Protein AF-A0A2W0ACZ3-F1 (afdb_monomer_lite)

Foldseek 3Di:
DVCLVVLLVVLCVVLVVDPDDVSVVVSNVVSVVSLVVVLVVLVVCVVVVVDDPVRSVVVNVVSVVVVCVVVVDPPPPPPPDPDDD

Secondary structure (DSSP, 8-state):
-HHHHHHHHHHHHHHHHSSSHHHHHHHHHHHHHHHHHHHHHHHHHHHTTSS-HHHHHHHHHHHHHHHHHHHS-------------

Sequence (85 aa):
MRRSAISIGSNIADGRGRNGDPAFQRFIWIAMGLMAELEYQLLLSRDVEYLKPKNYEELLRSISEVGRMFAAPRLKVKAASVVTK

Radius of gyration: 16.72 Å; chains: 1; bounding box: 51×24×44 Å

Structure (mmCIF, N/CA/C/O backbone):
data_AF-A0A2W0ACZ3-F1
#
_entry.id   AF-A0A2W0ACZ3-F1
#
loop_
_atom_site.group_PDB
_atom_site.id
_atom_site.type_symbol
_atom_site.label_atom_id
_atom_site.label_alt_id
_atom_site.label_comp_id
_atom_site.label_asym_id
_atom_site.label_entity_id
_atom_site.label_seq_id
_atom_site.pdbx_PDB_ins_code
_atom_site.Cartn_x
_atom_site.Cartn_y
_atom_site.Cartn_z
_atom_site.occupancy
_atom_site.B_iso_or_equiv
_atom_site.auth_seq_id
_atom_site.auth_comp_id
_atom_site.auth_asym_id
_atom_site.auth_atom_id
_atom_site.pdbx_PDB_model_num
ATOM 1 N N . MET 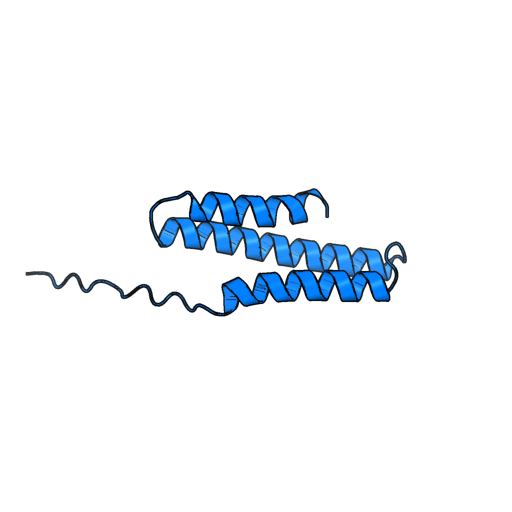A 1 1 ? -2.985 6.748 3.995 1.00 92.06 1 MET A N 1
ATOM 2 C CA . MET A 1 1 ? -3.830 5.710 3.366 1.00 92.06 1 MET A CA 1
ATOM 3 C C . MET A 1 1 ? -4.175 6.029 1.918 1.00 92.06 1 MET A C 1
ATOM 5 O O . MET A 1 1 ? -3.597 5.393 1.052 1.00 92.06 1 MET A O 1
ATOM 9 N N . ARG A 1 2 ? -5.019 7.037 1.615 1.00 95.62 2 ARG A N 1
ATOM 10 C CA . ARG A 1 2 ? -5.393 7.387 0.219 1.00 95.62 2 ARG A CA 1
ATOM 11 C C . ARG A 1 2 ? -4.188 7.595 -0.708 1.00 95.62 2 ARG A C 1
ATOM 13 O O . ARG A 1 2 ? -4.143 7.020 -1.787 1.00 95.62 2 ARG A O 1
ATOM 20 N N . ARG A 1 3 ? -3.181 8.350 -0.247 1.00 95.25 3 ARG A N 1
ATOM 21 C CA . ARG A 1 3 ? -1.928 8.561 -0.989 1.00 95.25 3 ARG A CA 1
ATOM 22 C C . ARG A 1 3 ? -1.201 7.247 -1.286 1.00 95.25 3 ARG A C 1
ATOM 24 O O . ARG A 1 3 ? -0.850 7.014 -2.432 1.00 95.25 3 ARG A O 1
ATOM 31 N N . SER A 1 4 ? -0.991 6.402 -0.274 1.00 92.88 4 SER A N 1
ATOM 32 C CA . SER A 1 4 ? -0.294 5.119 -0.431 1.00 92.88 4 SER A CA 1
ATOM 33 C C . SER A 1 4 ? -1.040 4.199 -1.403 1.00 92.88 4 SER A C 1
ATOM 35 O O . SER A 1 4 ? -0.427 3.701 -2.337 1.00 92.88 4 SER A O 1
ATOM 37 N N . ALA A 1 5 ? -2.367 4.075 -1.267 1.00 95.25 5 ALA A N 1
ATOM 38 C CA . ALA A 1 5 ? -3.208 3.272 -2.160 1.00 95.25 5 ALA A CA 1
ATOM 39 C C . ALA A 1 5 ? -3.114 3.713 -3.633 1.00 95.25 5 ALA A C 1
ATOM 41 O O . ALA A 1 5 ? -2.880 2.886 -4.509 1.00 95.25 5 ALA A O 1
ATOM 42 N N . ILE A 1 6 ? -3.234 5.017 -3.906 1.00 96.88 6 ILE A N 1
ATOM 43 C CA . ILE A 1 6 ? -3.101 5.562 -5.268 1.00 96.88 6 ILE A CA 1
ATOM 44 C C . ILE A 1 6 ? -1.671 5.358 -5.789 1.00 96.88 6 ILE A C 1
ATOM 46 O O . ILE A 1 6 ? -1.476 4.907 -6.915 1.00 96.88 6 ILE A O 1
ATOM 50 N N . SER A 1 7 ? -0.667 5.632 -4.952 1.00 96.75 7 SER A N 1
ATOM 51 C CA . SER A 1 7 ? 0.745 5.551 -5.328 1.00 96.75 7 SER A CA 1
ATOM 52 C C . SER A 1 7 ? 1.196 4.128 -5.665 1.00 96.75 7 SER A C 1
ATOM 54 O O . SER A 1 7 ? 2.072 3.974 -6.513 1.00 96.75 7 SER A O 1
ATOM 56 N N . ILE A 1 8 ? 0.611 3.092 -5.051 1.00 95.81 8 ILE A N 1
ATOM 57 C CA . ILE A 1 8 ? 0.859 1.690 -5.431 1.00 95.81 8 ILE A CA 1
ATOM 58 C C . ILE A 1 8 ? 0.500 1.487 -6.908 1.00 95.81 8 ILE A C 1
ATOM 60 O O . ILE A 1 8 ? 1.347 1.062 -7.693 1.00 95.81 8 ILE A O 1
ATOM 64 N N . GLY A 1 9 ? -0.720 1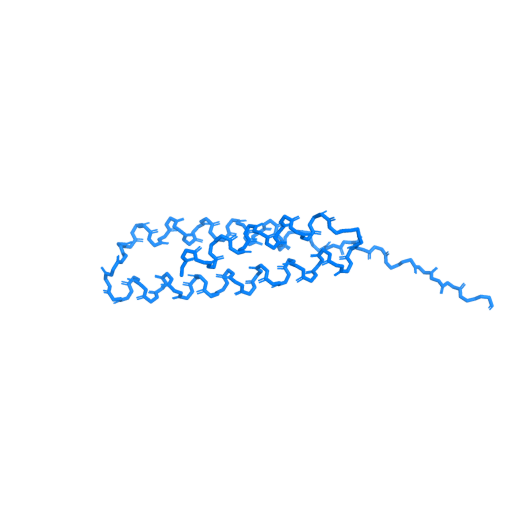.866 -7.304 1.00 94.25 9 GLY A N 1
ATOM 65 C CA . GLY A 1 9 ? -1.181 1.756 -8.690 1.00 94.25 9 GLY A CA 1
ATOM 66 C C . GLY A 1 9 ? -0.346 2.592 -9.661 1.00 94.25 9 GLY A C 1
ATOM 67 O O . GLY A 1 9 ? 0.065 2.088 -10.706 1.00 94.25 9 GLY A O 1
ATOM 68 N N . SER A 1 10 ? -0.025 3.837 -9.294 1.00 95.81 10 SER A N 1
ATOM 69 C CA . SER A 1 10 ? 0.812 4.717 -10.118 1.00 95.81 10 SER A CA 1
ATOM 70 C C . SER A 1 10 ? 2.211 4.146 -10.351 1.00 95.81 10 SER A C 1
ATOM 72 O O . SER A 1 10 ? 2.671 4.141 -11.486 1.00 95.81 10 SER A O 1
ATOM 74 N N . ASN A 1 11 ? 2.872 3.597 -9.324 1.00 94.50 11 ASN A N 1
ATOM 75 C CA . ASN A 1 11 ? 4.202 3.003 -9.495 1.00 94.50 11 ASN A CA 1
ATOM 76 C C . ASN A 1 11 ? 4.155 1.747 -10.377 1.00 94.50 11 ASN A C 1
ATOM 78 O O . ASN A 1 11 ? 5.028 1.568 -11.220 1.00 94.50 11 ASN A O 1
ATOM 82 N N . ILE A 1 12 ? 3.128 0.902 -10.245 1.00 92.19 12 ILE A N 1
ATOM 83 C CA . ILE A 1 12 ? 2.954 -0.266 -11.122 1.00 92.19 12 ILE A CA 1
ATOM 84 C C . ILE A 1 12 ? 2.789 0.177 -12.587 1.00 92.19 12 ILE A C 1
ATOM 86 O O . ILE A 1 12 ? 3.447 -0.373 -13.475 1.00 92.19 12 ILE A O 1
ATOM 90 N N . ALA A 1 13 ? 1.946 1.185 -12.841 1.00 92.38 13 ALA A N 1
ATOM 91 C CA . ALA A 1 13 ? 1.701 1.717 -14.181 1.00 92.38 13 ALA A CA 1
ATOM 92 C C . ALA A 1 13 ? 2.954 2.377 -14.785 1.00 92.38 13 ALA A C 1
ATOM 94 O O . ALA A 1 13 ? 3.335 2.055 -15.912 1.00 92.38 13 ALA A O 1
ATOM 95 N N . ASP A 1 14 ? 3.641 3.228 -14.019 1.00 89.62 14 ASP A N 1
ATOM 96 C CA . ASP A 1 14 ? 4.879 3.893 -14.439 1.00 89.62 14 ASP A CA 1
ATOM 97 C C . ASP A 1 14 ? 5.989 2.886 -14.726 1.00 89.62 14 ASP A C 1
ATOM 99 O O . ASP A 1 14 ? 6.691 2.995 -15.733 1.00 89.62 14 ASP A O 1
ATOM 103 N N . GLY A 1 15 ? 6.125 1.875 -13.865 1.00 89.44 15 GLY A N 1
ATOM 104 C CA . GLY A 1 15 ? 7.062 0.783 -14.066 1.00 89.44 15 GLY A CA 1
ATOM 105 C C . GLY A 1 15 ? 6.812 0.071 -15.390 1.00 89.44 15 GLY A C 1
ATOM 106 O O . GLY A 1 15 ? 7.764 -0.205 -16.117 1.00 89.44 15 GLY A O 1
ATOM 107 N N . ARG A 1 16 ? 5.547 -0.218 -15.718 1.00 86.06 16 ARG A N 1
ATOM 108 C CA . ARG A 1 16 ? 5.179 -0.872 -16.980 1.00 86.06 16 ARG A CA 1
ATOM 109 C C . ARG A 1 16 ? 5.432 0.017 -18.200 1.00 86.06 16 ARG A C 1
ATOM 111 O O . ARG A 1 16 ? 5.767 -0.508 -19.257 1.00 86.06 16 ARG A O 1
ATOM 118 N N . GLY A 1 17 ? 5.272 1.332 -18.059 1.00 82.12 17 GLY A N 1
ATOM 119 C CA . GLY A 1 17 ? 5.549 2.312 -19.113 1.00 82.12 17 GLY A CA 1
ATOM 120 C C . GLY A 1 17 ? 7.040 2.546 -19.381 1.00 82.12 17 GLY A C 1
ATOM 121 O O . GLY A 1 17 ? 7.393 3.169 -20.381 1.00 82.12 17 GLY A O 1
ATOM 122 N N . ARG A 1 18 ? 7.934 2.057 -18.511 1.00 80.06 18 ARG A N 1
ATOM 123 C CA . ARG A 1 18 ? 9.388 2.173 -18.679 1.00 80.06 18 ARG A CA 1
ATOM 124 C C . ARG A 1 18 ? 9.928 0.948 -19.420 1.00 80.06 18 ARG A C 1
ATOM 126 O O . ARG A 1 18 ? 9.684 -0.189 -19.031 1.00 80.06 18 ARG A O 1
ATOM 133 N N . ASN A 1 19 ? 10.717 1.182 -20.467 1.00 61.59 19 ASN A N 1
ATOM 134 C CA . ASN A 1 19 ? 11.399 0.111 -21.191 1.00 61.59 19 ASN A CA 1
ATOM 135 C C . ASN A 1 19 ? 12.554 -0.457 -20.346 1.00 61.59 19 ASN A C 1
ATOM 137 O O . ASN A 1 19 ? 13.482 0.271 -19.994 1.00 61.59 19 ASN A O 1
ATOM 141 N N . GLY A 1 20 ? 12.506 -1.760 -20.057 1.00 69.94 20 GLY A N 1
ATOM 142 C CA . GLY A 1 20 ? 13.600 -2.527 -19.452 1.00 69.94 20 GLY A CA 1
ATOM 143 C C . GLY A 1 20 ? 13.285 -3.119 -18.074 1.00 69.94 20 GLY A C 1
ATOM 144 O O . GLY A 1 20 ? 12.766 -2.442 -17.183 1.00 69.94 20 GLY A O 1
ATOM 145 N N . ASP A 1 21 ? 13.681 -4.380 -17.885 1.00 73.88 21 ASP A N 1
ATOM 146 C CA . ASP A 1 21 ? 13.466 -5.149 -16.651 1.00 73.88 21 ASP A CA 1
ATOM 147 C C . ASP A 1 21 ? 13.978 -4.456 -15.368 1.00 73.88 21 ASP A C 1
ATOM 149 O O . ASP A 1 21 ? 13.252 -4.475 -14.370 1.00 73.88 21 ASP A O 1
ATOM 153 N N . PRO A 1 22 ? 15.153 -3.783 -15.342 1.00 82.56 22 PRO A N 1
ATOM 154 C CA . PRO A 1 22 ? 15.648 -3.144 -14.118 1.00 82.56 22 PRO A CA 1
ATOM 155 C C . PRO A 1 22 ? 14.805 -1.944 -13.671 1.00 82.56 22 PRO A C 1
ATOM 157 O O . PRO A 1 22 ? 14.605 -1.725 -12.474 1.00 82.56 22 PRO A O 1
ATOM 160 N N . ALA A 1 23 ? 14.292 -1.163 -14.628 1.00 81.12 23 ALA A N 1
ATOM 161 C CA . ALA A 1 23 ?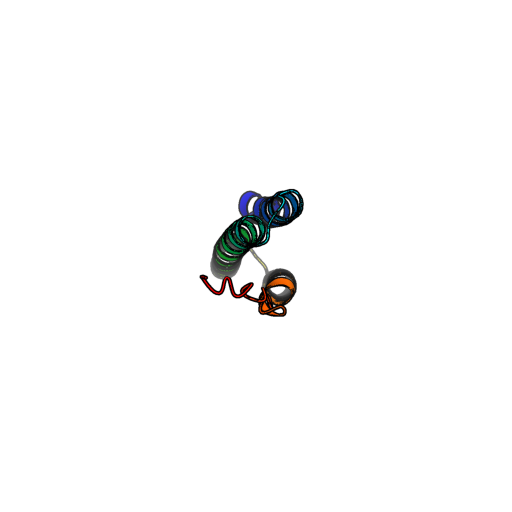 13.438 -0.023 -14.324 1.00 81.12 23 ALA A CA 1
ATOM 162 C C . ALA A 1 23 ? 12.098 -0.512 -13.769 1.00 81.12 23 ALA A C 1
ATOM 164 O O . ALA A 1 23 ? 11.688 -0.053 -12.705 1.00 81.12 23 ALA A O 1
ATOM 165 N N . PHE A 1 24 ? 11.473 -1.495 -14.425 1.00 87.00 24 PHE A N 1
ATOM 166 C CA . PHE A 1 24 ? 10.227 -2.091 -13.948 1.00 87.00 24 PHE A CA 1
ATOM 167 C C . PHE A 1 24 ? 10.371 -2.648 -12.528 1.00 87.00 24 PHE A C 1
ATOM 169 O O . PHE A 1 24 ? 9.575 -2.305 -11.655 1.00 87.00 24 PHE A O 1
ATOM 176 N N . GLN A 1 25 ? 11.431 -3.419 -12.259 1.00 87.75 25 GLN A N 1
ATOM 177 C CA . GLN A 1 25 ? 11.688 -3.966 -10.924 1.00 87.75 25 GLN A CA 1
ATOM 178 C C . GLN A 1 25 ? 11.766 -2.883 -9.849 1.00 87.75 25 GLN A C 1
ATOM 180 O O . GLN A 1 25 ? 11.149 -3.033 -8.797 1.00 87.75 25 GLN A O 1
ATOM 185 N N . ARG A 1 26 ? 12.476 -1.777 -10.102 1.00 90.81 26 ARG A N 1
ATOM 186 C CA . ARG A 1 26 ? 12.577 -0.671 -9.139 1.00 90.81 26 ARG A CA 1
ATOM 187 C C . ARG A 1 26 ? 11.202 -0.121 -8.753 1.00 90.81 26 ARG A C 1
ATOM 189 O O . ARG A 1 26 ? 10.949 0.101 -7.573 1.00 90.81 26 ARG A O 1
ATOM 196 N N . PHE A 1 27 ? 10.322 0.092 -9.727 1.00 92.69 27 PHE A N 1
ATOM 197 C CA . PHE A 1 27 ? 8.972 0.592 -9.466 1.00 92.69 27 PHE A CA 1
ATOM 198 C C . PHE A 1 27 ? 8.106 -0.426 -8.710 1.00 92.69 27 PHE A C 1
ATOM 200 O O . PHE A 1 27 ? 7.357 -0.036 -7.814 1.00 92.69 27 PHE A O 1
ATOM 207 N N . ILE A 1 28 ? 8.261 -1.726 -8.988 1.00 91.75 28 ILE A N 1
ATOM 208 C CA . ILE A 1 28 ? 7.603 -2.785 -8.208 1.00 91.75 28 ILE A CA 1
ATOM 209 C C . ILE A 1 28 ? 8.091 -2.796 -6.754 1.00 91.75 28 ILE A C 1
ATOM 211 O O . ILE A 1 28 ? 7.267 -2.855 -5.844 1.00 91.75 28 ILE A O 1
ATOM 215 N N . TRP A 1 29 ? 9.395 -2.652 -6.507 1.00 92.75 29 TRP A N 1
ATOM 216 C CA . TRP A 1 29 ? 9.934 -2.538 -5.145 1.00 92.75 29 TRP A CA 1
ATOM 217 C C . TRP A 1 29 ? 9.357 -1.340 -4.385 1.00 92.75 29 TRP A C 1
ATOM 219 O O . TRP A 1 29 ? 8.994 -1.470 -3.216 1.00 92.75 29 TRP A O 1
ATOM 229 N N . ILE A 1 30 ? 9.215 -0.189 -5.052 1.00 94.25 30 ILE A N 1
ATOM 230 C CA . ILE A 1 30 ? 8.575 0.993 -4.458 1.00 94.25 30 ILE A CA 1
ATOM 231 C C . ILE A 1 30 ? 7.108 0.691 -4.118 1.00 94.25 30 ILE A C 1
ATOM 233 O O . ILE A 1 30 ? 6.668 0.977 -3.005 1.00 94.25 30 ILE A O 1
ATOM 237 N N . ALA A 1 31 ? 6.360 0.070 -5.034 1.00 94.88 31 ALA A N 1
ATOM 238 C CA . ALA A 1 31 ? 4.975 -0.329 -4.786 1.00 94.88 31 ALA A CA 1
ATOM 239 C C . ALA A 1 31 ? 4.854 -1.299 -3.595 1.00 94.88 31 ALA A C 1
ATOM 241 O O . ALA A 1 31 ? 3.952 -1.143 -2.775 1.00 94.88 31 ALA A O 1
ATOM 242 N N . MET A 1 32 ? 5.785 -2.248 -3.444 1.00 93.62 32 MET A N 1
ATOM 243 C CA . MET A 1 32 ? 5.825 -3.170 -2.302 1.00 93.62 32 MET A CA 1
ATOM 244 C C . MET A 1 32 ? 6.084 -2.464 -0.967 1.00 93.62 32 MET A C 1
ATOM 246 O O . MET A 1 32 ? 5.404 -2.765 0.013 1.00 93.62 32 MET A O 1
ATOM 250 N N . GLY A 1 33 ? 6.996 -1.488 -0.924 1.00 95.00 33 GLY A N 1
ATOM 251 C CA . GLY A 1 33 ? 7.207 -0.671 0.277 1.00 95.00 33 GLY A CA 1
ATOM 252 C C . GLY A 1 33 ? 5.952 0.115 0.675 1.00 95.00 33 GLY A C 1
ATOM 253 O O . GLY A 1 33 ? 5.557 0.124 1.839 1.00 95.00 33 GLY A O 1
ATOM 254 N N . LEU A 1 34 ? 5.262 0.701 -0.307 1.00 96.88 34 LEU A N 1
ATOM 255 C CA . LEU A 1 34 ? 4.011 1.433 -0.083 1.00 96.88 34 LEU A CA 1
ATOM 256 C C . LEU A 1 34 ? 2.855 0.527 0.374 1.00 96.88 34 LEU A C 1
ATOM 258 O O . LEU A 1 34 ? 1.993 0.984 1.128 1.00 96.88 34 LEU A O 1
ATOM 262 N N . MET A 1 35 ? 2.822 -0.738 -0.066 1.00 96.25 35 MET A N 1
ATOM 263 C CA . MET A 1 35 ? 1.871 -1.737 0.438 1.00 96.25 35 MET A CA 1
ATOM 264 C C . MET A 1 35 ? 2.098 -2.003 1.926 1.00 96.25 35 MET A C 1
ATOM 266 O O . MET A 1 35 ? 1.145 -1.896 2.693 1.00 96.25 35 MET A O 1
ATOM 270 N N . ALA A 1 36 ? 3.344 -2.233 2.352 1.00 95.00 36 ALA A N 1
ATOM 271 C CA . ALA A 1 36 ? 3.670 -2.441 3.766 1.00 95.00 36 ALA A CA 1
ATOM 272 C C . ALA A 1 36 ? 3.277 -1.233 4.642 1.00 95.00 36 ALA A C 1
ATOM 274 O O . ALA A 1 36 ? 2.710 -1.394 5.724 1.00 95.00 36 ALA A O 1
ATOM 275 N N . GLU A 1 37 ? 3.497 -0.004 4.157 1.00 96.81 37 GLU A N 1
ATOM 276 C CA . GLU A 1 37 ? 3.019 1.203 4.845 1.00 96.81 37 GLU A CA 1
ATOM 277 C C . GLU A 1 37 ? 1.489 1.233 4.985 1.00 96.81 37 GLU A C 1
ATOM 279 O O . GLU A 1 37 ? 0.962 1.649 6.021 1.00 96.81 37 GLU A O 1
ATOM 284 N N . LEU A 1 38 ? 0.758 0.830 3.942 1.00 97.44 38 LEU A N 1
ATOM 285 C CA . LEU A 1 38 ? -0.703 0.816 3.954 1.00 97.44 38 LEU A CA 1
ATOM 286 C C . LEU A 1 38 ? -1.251 -0.268 4.892 1.00 97.44 38 LEU A C 1
ATOM 288 O O . LEU A 1 38 ? -2.215 0.001 5.608 1.00 97.44 38 LEU A O 1
ATOM 292 N N . GLU A 1 39 ? -0.628 -1.446 4.932 1.00 97.06 39 GLU A N 1
ATOM 293 C CA . GLU A 1 39 ? -0.958 -2.518 5.881 1.00 97.06 39 GLU A CA 1
ATOM 294 C C . GLU A 1 39 ? -0.811 -2.043 7.328 1.00 97.06 39 GLU A C 1
ATOM 296 O O . GLU A 1 39 ? -1.733 -2.209 8.129 1.00 97.06 39 GLU A O 1
ATOM 301 N N . TYR A 1 40 ? 0.299 -1.369 7.647 1.00 97.44 40 TYR A N 1
ATOM 302 C CA . TYR A 1 40 ? 0.503 -0.778 8.968 1.00 97.44 40 TYR A CA 1
ATOM 303 C C . TYR A 1 40 ? -0.558 0.284 9.296 1.00 97.44 40 TYR A C 1
ATOM 305 O O . TYR A 1 40 ? -1.126 0.287 10.386 1.00 97.44 40 TYR A O 1
ATOM 313 N N . GLN A 1 41 ? -0.880 1.172 8.352 1.00 97.88 41 GLN A N 1
ATOM 314 C CA . GLN A 1 41 ? -1.919 2.185 8.565 1.00 97.88 41 GLN A CA 1
ATOM 315 C C . GLN A 1 41 ? -3.306 1.564 8.789 1.00 97.88 41 GLN A C 1
ATOM 317 O O . GLN A 1 41 ? -4.081 2.089 9.589 1.00 97.88 41 GLN A O 1
ATOM 322 N N . LEU A 1 42 ? -3.633 0.462 8.105 1.00 98.00 42 LEU A N 1
ATOM 323 C CA . LEU A 1 42 ? -4.871 -0.293 8.323 1.00 98.00 42 LEU A CA 1
ATOM 324 C C . LEU A 1 42 ? -4.897 -0.950 9.702 1.00 98.00 42 LEU A C 1
ATOM 326 O O . LEU A 1 42 ? -5.922 -0.880 10.376 1.00 98.00 42 LEU A O 1
ATOM 330 N N . LEU A 1 43 ? -3.777 -1.550 10.114 1.00 98.00 43 LEU A N 1
ATOM 331 C CA . LEU A 1 43 ? -3.612 -2.154 11.434 1.00 98.00 43 LEU A CA 1
ATOM 332 C C . LEU A 1 43 ? -3.846 -1.114 12.533 1.00 98.00 43 LEU A C 1
ATOM 334 O O . LEU A 1 43 ? -4.728 -1.292 13.365 1.00 98.00 43 LEU A O 1
ATOM 338 N N . LEU A 1 44 ? -3.146 0.019 12.456 1.00 98.25 44 LEU A N 1
ATOM 339 C CA . LEU A 1 44 ? -3.306 1.116 13.405 1.00 98.25 44 LEU A CA 1
ATOM 340 C C . LEU A 1 44 ? -4.745 1.648 13.419 1.00 98.25 44 LEU A C 1
ATOM 342 O O . LEU A 1 44 ? -5.305 1.864 14.487 1.00 98.25 44 LEU A O 1
ATOM 346 N N . SER A 1 45 ? -5.362 1.832 12.246 1.00 98.12 45 SER A N 1
ATOM 347 C CA . SER A 1 45 ? -6.746 2.325 12.141 1.00 98.12 45 SER A CA 1
ATOM 348 C C . SER A 1 45 ? -7.762 1.366 12.764 1.00 98.12 45 SER A C 1
ATOM 350 O O . S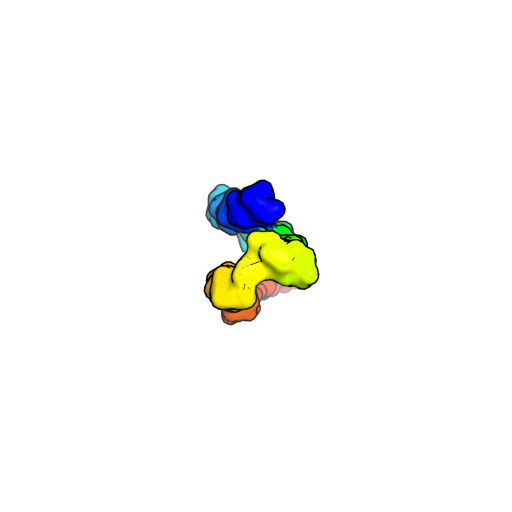ER A 1 45 ? -8.778 1.817 13.288 1.00 98.12 45 SER A O 1
ATOM 352 N N . ARG A 1 46 ? -7.509 0.054 12.703 1.00 98.12 46 ARG A N 1
ATOM 353 C CA . ARG A 1 46 ? -8.313 -0.958 13.396 1.00 98.12 46 ARG A CA 1
ATOM 354 C C . ARG A 1 46 ? -8.118 -0.860 14.908 1.00 98.12 46 ARG A C 1
ATOM 356 O O . ARG A 1 46 ? -9.104 -0.885 15.634 1.00 98.12 46 ARG A O 1
ATOM 363 N N . ASP A 1 47 ? -6.874 -0.734 15.363 1.00 98.12 47 ASP A N 1
ATOM 364 C CA . ASP A 1 47 ? -6.532 -0.727 16.791 1.00 98.12 47 ASP A CA 1
ATOM 365 C C . ASP A 1 47 ? -7.088 0.499 17.529 1.00 98.12 47 ASP A C 1
ATOM 367 O O . ASP A 1 47 ? -7.437 0.400 18.700 1.00 98.12 47 ASP A O 1
ATOM 371 N N . VAL A 1 48 ? -7.234 1.634 16.836 1.00 98.38 48 VAL A N 1
ATOM 372 C CA . VAL A 1 48 ? -7.902 2.841 17.364 1.00 98.38 48 VAL A CA 1
ATOM 373 C C . VAL A 1 48 ? -9.398 2.907 17.025 1.00 98.38 48 VAL A C 1
ATOM 375 O O . VAL A 1 48 ? -10.006 3.970 17.097 1.00 98.38 48 VAL A O 1
ATOM 378 N N . GLU A 1 49 ? -9.988 1.783 16.609 1.00 98.06 49 GLU A N 1
ATOM 379 C CA . GLU A 1 49 ? -11.421 1.610 16.320 1.00 98.06 49 GLU A CA 1
ATOM 380 C C . GLU A 1 49 ? -11.997 2.500 15.197 1.00 98.06 49 GLU A C 1
ATOM 382 O O . GLU A 1 49 ? -13.210 2.555 14.984 1.00 98.06 49 GLU A O 1
ATOM 387 N N . TYR A 1 50 ? -11.149 3.139 14.388 1.00 98.06 50 TYR A N 1
ATOM 388 C CA . TYR A 1 50 ? -11.576 3.888 13.196 1.00 98.06 50 TYR A CA 1
ATOM 389 C C . TYR A 1 50 ? -11.968 2.975 12.029 1.00 98.06 50 TYR A C 1
ATOM 391 O O . TYR A 1 50 ? -12.627 3.413 11.083 1.00 98.06 50 TYR A O 1
ATOM 399 N N . LEU A 1 51 ? -11.572 1.701 12.079 1.00 97.75 51 LEU A N 1
ATOM 400 C CA . LEU A 1 51 ? -11.853 0.704 11.056 1.00 97.75 51 LEU A CA 1
ATOM 401 C C . LEU A 1 51 ? -12.442 -0.563 11.679 1.00 97.75 51 LEU A C 1
ATOM 403 O O . LEU A 1 51 ? -11.806 -1.228 12.492 1.00 97.75 51 LEU A O 1
ATOM 407 N N . LYS A 1 52 ? -13.650 -0.940 11.247 1.00 98.12 52 LYS A N 1
ATOM 408 C CA . LYS A 1 52 ? -14.300 -2.178 11.702 1.00 98.12 52 LYS A CA 1
ATOM 409 C C . LYS A 1 52 ? -13.471 -3.410 11.302 1.00 98.12 52 LYS A C 1
ATOM 411 O O . LYS A 1 52 ? -12.984 -3.436 10.169 1.00 98.12 52 LYS A O 1
ATOM 416 N N . PRO A 1 53 ? -13.407 -4.467 12.137 1.00 97.38 53 PRO A N 1
ATOM 417 C CA . PRO A 1 53 ? -12.634 -5.679 11.843 1.00 97.38 53 PRO A CA 1
ATOM 418 C C . PRO A 1 53 ? -12.929 -6.289 10.467 1.00 97.38 53 PRO A C 1
ATOM 420 O O . PRO A 1 53 ? -12.008 -6.577 9.712 1.00 97.38 53 PRO A O 1
ATOM 423 N N . LYS A 1 54 ? -14.210 -6.372 10.081 1.00 97.88 54 LYS A N 1
ATOM 424 C CA . LYS A 1 54 ? -14.618 -6.874 8.759 1.00 97.88 54 LYS A CA 1
ATOM 425 C C . LYS A 1 54 ? -13.992 -6.075 7.606 1.00 97.88 54 LYS A C 1
ATOM 427 O O . LYS A 1 54 ? -13.433 -6.660 6.684 1.00 97.88 54 LYS A O 1
ATOM 432 N N . ASN A 1 55 ? -14.040 -4.744 7.684 1.00 98.06 55 ASN A N 1
ATOM 433 C CA . ASN A 1 55 ? -13.471 -3.870 6.656 1.00 98.06 55 ASN A CA 1
ATOM 434 C C . ASN A 1 55 ? -11.939 -3.966 6.636 1.00 98.06 55 ASN A C 1
ATOM 436 O O . ASN A 1 55 ? -11.337 -3.941 5.568 1.00 98.06 55 ASN A O 1
ATOM 440 N N . TYR A 1 56 ? -11.307 -4.089 7.808 1.00 98.12 56 TYR A N 1
ATOM 441 C CA . TYR A 1 56 ? -9.868 -4.330 7.917 1.00 98.12 56 TYR A CA 1
ATOM 442 C C . TYR A 1 56 ? -9.457 -5.615 7.191 1.00 98.12 56 TYR A C 1
ATOM 444 O O . TYR A 1 56 ? -8.553 -5.579 6.361 1.00 98.12 56 TYR A O 1
ATOM 452 N N . GLU A 1 57 ? -10.146 -6.728 7.443 1.00 97.69 57 GLU A N 1
ATOM 453 C CA . GLU A 1 57 ? -9.837 -8.005 6.797 1.00 97.69 57 GLU A CA 1
ATOM 454 C C . GLU A 1 57 ? -10.066 -7.977 5.281 1.00 97.69 57 GLU A C 1
ATOM 456 O O . GLU A 1 57 ? -9.280 -8.548 4.527 1.00 97.69 57 GLU A O 1
ATOM 461 N N . GLU A 1 58 ? -11.142 -7.336 4.816 1.00 98.06 58 GLU A N 1
ATOM 462 C CA . GLU A 1 58 ? -11.410 -7.152 3.384 1.00 98.06 58 GLU A CA 1
ATOM 463 C C . GLU A 1 58 ? -10.299 -6.339 2.707 1.00 98.06 58 GLU A C 1
ATOM 465 O O . GLU A 1 58 ? -9.771 -6.755 1.677 1.00 98.06 58 GLU A O 1
ATOM 470 N N . LEU A 1 59 ? -9.882 -5.224 3.312 1.00 97.38 59 LEU A N 1
ATOM 471 C CA . LEU A 1 59 ? -8.809 -4.385 2.775 1.00 97.38 59 LEU A CA 1
ATOM 472 C C . LEU A 1 59 ? -7.449 -5.096 2.805 1.00 97.38 59 LEU A C 1
ATOM 474 O O . LEU A 1 59 ? -6.700 -5.016 1.832 1.00 97.38 59 LEU A O 1
ATOM 478 N N . LEU A 1 60 ? -7.145 -5.830 3.878 1.00 96.19 60 LEU A N 1
ATOM 479 C CA . LEU A 1 60 ? -5.904 -6.596 3.998 1.00 96.19 60 LEU A CA 1
ATOM 480 C C . LEU A 1 60 ? -5.837 -7.740 2.973 1.00 96.19 60 LEU A C 1
ATOM 482 O O . LEU A 1 60 ? -4.781 -7.974 2.380 1.00 96.19 60 LEU A O 1
ATOM 486 N N . ARG A 1 61 ? -6.965 -8.419 2.711 1.00 96.38 61 ARG A N 1
ATOM 487 C CA . ARG A 1 61 ? -7.073 -9.424 1.641 1.00 96.38 61 ARG A CA 1
ATOM 488 C C . ARG A 1 61 ? -6.765 -8.822 0.272 1.00 96.38 61 ARG A C 1
ATOM 490 O O . ARG A 1 61 ? -5.962 -9.401 -0.458 1.00 96.38 61 ARG A O 1
ATOM 497 N N . SER A 1 62 ? -7.331 -7.657 -0.041 1.00 95.31 62 SER A N 1
ATOM 498 C CA . SER A 1 62 ? -7.070 -6.955 -1.305 1.00 95.31 62 SER A CA 1
ATOM 499 C C . SER A 1 62 ? -5.593 -6.582 -1.469 1.00 95.31 62 SER A C 1
ATOM 501 O O . SER A 1 62 ? -5.019 -6.802 -2.533 1.00 95.31 62 SER A O 1
ATOM 503 N N . ILE A 1 63 ? -4.939 -6.076 -0.417 1.00 93.88 63 ILE A N 1
ATOM 504 C CA . ILE A 1 63 ? -3.499 -5.764 -0.473 1.00 93.88 63 ILE A CA 1
ATOM 505 C C . ILE A 1 63 ? -2.674 -7.038 -0.682 1.00 93.88 63 ILE A C 1
ATOM 507 O O . ILE A 1 63 ? -1.801 -7.075 -1.547 1.00 93.88 63 ILE A O 1
ATOM 511 N N . SER A 1 64 ? -2.995 -8.108 0.048 1.00 91.56 64 SER A N 1
ATOM 512 C CA . SER A 1 64 ? -2.306 -9.398 -0.075 1.00 91.56 64 SER A CA 1
ATOM 513 C C . SER A 1 64 ? -2.454 -10.011 -1.471 1.00 91.56 64 SER A C 1
ATOM 515 O O . SER A 1 64 ? -1.544 -10.673 -1.970 1.00 91.56 64 SER A O 1
ATOM 517 N N . GLU A 1 65 ? -3.601 -9.827 -2.123 1.00 92.88 65 GLU A N 1
ATOM 518 C CA . GLU A 1 65 ? -3.818 -10.260 -3.503 1.00 92.88 65 GLU A CA 1
ATOM 519 C C . GLU A 1 65 ? -2.898 -9.520 -4.476 1.00 92.88 65 GLU A C 1
ATOM 521 O O . GLU A 1 65 ? -2.169 -10.172 -5.227 1.00 92.88 65 GLU A O 1
ATOM 526 N N . VAL A 1 66 ? -2.840 -8.189 -4.388 1.00 91.12 66 VAL A N 1
ATOM 527 C CA . VAL A 1 66 ? -1.926 -7.370 -5.198 1.00 91.12 66 VAL A CA 1
ATOM 528 C C . VAL A 1 66 ? -0.469 -7.761 -4.937 1.00 91.12 66 VAL A C 1
ATOM 530 O O . VAL A 1 66 ? 0.294 -7.964 -5.880 1.00 91.12 66 VAL A O 1
ATOM 533 N N . GLY A 1 67 ? -0.080 -7.957 -3.674 1.00 88.94 67 GLY A N 1
ATOM 534 C CA . GLY A 1 67 ? 1.264 -8.408 -3.307 1.00 88.94 67 GLY A CA 1
ATOM 535 C C . GLY A 1 67 ? 1.641 -9.753 -3.938 1.00 88.94 67 GLY A C 1
ATOM 536 O O . GLY A 1 67 ? 2.745 -9.907 -4.467 1.00 88.94 67 GLY A O 1
ATOM 537 N N . ARG A 1 68 ? 0.711 -10.717 -3.974 1.00 88.12 68 ARG A N 1
ATOM 538 C CA . ARG A 1 68 ? 0.935 -12.029 -4.606 1.00 88.12 68 ARG A CA 1
ATOM 539 C C . ARG A 1 68 ? 1.157 -11.940 -6.114 1.00 88.12 68 ARG A C 1
ATOM 541 O O . ARG A 1 68 ? 1.951 -12.723 -6.632 1.00 88.12 68 ARG A O 1
ATOM 548 N N . MET A 1 69 ? 0.538 -10.983 -6.808 1.00 86.44 69 MET A N 1
ATOM 549 C CA . MET A 1 69 ? 0.772 -10.777 -8.247 1.00 86.44 69 MET A CA 1
ATOM 550 C C . MET A 1 69 ? 2.242 -10.455 -8.557 1.00 86.44 69 MET A C 1
ATOM 552 O O . MET A 1 69 ? 2.735 -10.820 -9.623 1.00 86.44 69 MET A O 1
ATOM 556 N N . PHE A 1 70 ? 2.955 -9.826 -7.618 1.00 77.81 70 PHE A N 1
ATOM 557 C CA . PHE A 1 70 ? 4.365 -9.453 -7.772 1.00 77.81 70 PHE A CA 1
ATOM 558 C C . PHE A 1 70 ? 5.335 -10.400 -7.059 1.00 77.81 70 PHE A C 1
ATOM 560 O O . PHE A 1 70 ? 6.488 -10.504 -7.468 1.00 77.81 70 PHE A O 1
ATOM 567 N N . ALA A 1 71 ? 4.875 -11.144 -6.050 1.00 70.31 71 ALA A N 1
ATOM 568 C CA . ALA A 1 71 ? 5.657 -12.212 -5.427 1.00 70.31 71 ALA A CA 1
ATOM 569 C C . ALA A 1 71 ? 5.732 -13.490 -6.296 1.00 70.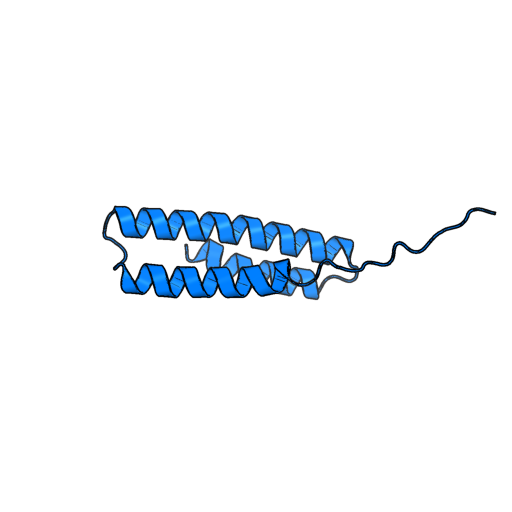31 71 ALA A C 1
ATOM 571 O O . ALA A 1 71 ? 6.653 -14.291 -6.130 1.00 70.31 71 ALA A O 1
ATOM 572 N N . ALA A 1 72 ? 4.780 -13.692 -7.222 1.00 53.53 72 ALA A N 1
ATOM 573 C CA . ALA A 1 72 ? 4.642 -14.929 -7.999 1.00 53.53 72 ALA A CA 1
ATOM 574 C C . ALA A 1 72 ? 5.554 -15.068 -9.240 1.00 53.53 72 ALA A C 1
ATOM 576 O O . ALA A 1 72 ? 5.954 -16.198 -9.530 1.00 53.53 72 ALA A O 1
ATOM 577 N N . PRO A 1 73 ? 5.995 -14.018 -9.957 1.00 45.84 73 PRO A N 1
ATOM 578 C CA . PRO A 1 73 ? 7.108 -14.156 -10.871 1.00 45.84 73 PRO A CA 1
ATOM 579 C C . PRO A 1 73 ? 8.378 -13.758 -10.125 1.00 45.84 73 PRO A C 1
ATOM 581 O O . PRO A 1 73 ? 8.769 -12.592 -10.098 1.00 45.84 73 PRO A O 1
ATOM 584 N N . ARG A 1 74 ? 9.111 -14.762 -9.623 1.00 45.75 74 ARG A N 1
ATOM 585 C CA . ARG A 1 74 ? 10.574 -14.703 -9.726 1.00 45.75 74 ARG A CA 1
ATOM 586 C C . ARG A 1 74 ? 10.849 -14.410 -11.193 1.00 45.75 74 ARG A C 1
ATOM 588 O O . ARG A 1 74 ? 10.741 -15.312 -12.023 1.00 45.75 74 ARG A O 1
ATOM 595 N N . LEU A 1 75 ? 11.072 -13.141 -11.514 1.00 42.56 75 LEU A N 1
ATOM 596 C CA . LEU A 1 75 ? 11.437 -12.690 -12.840 1.00 42.56 75 LEU A CA 1
ATOM 597 C C . LEU A 1 75 ? 12.624 -13.555 -13.263 1.00 42.56 75 LEU A C 1
ATOM 599 O O . LEU A 1 75 ? 13.742 -13.369 -12.788 1.00 42.56 75 LEU A O 1
ATOM 603 N N . LYS A 1 76 ? 12.367 -14.548 -14.122 1.00 40.41 76 LYS A N 1
ATOM 604 C CA . LYS A 1 76 ? 13.397 -15.225 -14.902 1.00 40.41 76 LYS A CA 1
ATOM 605 C C . LYS A 1 76 ? 13.906 -14.198 -15.909 1.00 40.41 76 LYS A C 1
ATOM 607 O O . LYS A 1 76 ? 13.695 -14.349 -17.107 1.00 40.41 76 LYS A O 1
ATOM 612 N N . VAL A 1 77 ? 14.556 -13.140 -15.431 1.00 44.84 77 VAL A N 1
ATOM 613 C CA . VAL A 1 77 ? 15.478 -12.387 -16.267 1.00 44.84 77 VAL A CA 1
ATOM 614 C C . VAL A 1 77 ? 16.612 -13.370 -16.494 1.00 44.84 77 VAL A C 1
ATOM 616 O O . VAL A 1 77 ? 17.437 -13.602 -15.612 1.00 44.84 77 VAL A O 1
ATOM 619 N N . LYS A 1 78 ? 16.582 -14.070 -17.633 1.00 37.34 78 LYS A N 1
ATOM 620 C CA . LYS A 1 78 ? 17.753 -14.802 -18.102 1.00 37.34 78 LYS A CA 1
ATOM 621 C C . LYS A 1 78 ? 18.873 -13.770 -18.148 1.00 37.34 78 LYS A C 1
ATOM 623 O O . LYS A 1 78 ? 18.823 -12.861 -18.971 1.00 37.34 78 LYS A O 1
ATOM 628 N N . ALA A 1 79 ? 19.844 -13.901 -17.250 1.00 40.25 79 ALA A N 1
ATOM 629 C CA . ALA A 1 79 ? 21.118 -13.229 -17.394 1.00 40.25 79 ALA A CA 1
ATOM 630 C C . ALA A 1 79 ? 21.652 -13.629 -18.773 1.00 40.25 79 ALA A C 1
ATOM 632 O O . ALA A 1 79 ? 21.991 -14.792 -18.998 1.00 40.25 79 ALA A O 1
ATOM 633 N N . ALA A 1 80 ? 21.616 -12.699 -19.725 1.00 40.12 80 ALA A N 1
ATOM 634 C CA . ALA A 1 80 ? 22.286 -12.881 -20.994 1.00 40.12 80 ALA A CA 1
ATOM 635 C C . ALA A 1 80 ? 23.776 -13.009 -20.670 1.00 40.12 80 ALA A C 1
ATOM 637 O O . ALA A 1 80 ? 24.416 -12.063 -20.214 1.00 40.12 80 ALA A O 1
ATOM 638 N N . SER A 1 81 ? 24.294 -14.220 -20.836 1.00 43.22 81 SER A N 1
ATOM 639 C CA . SER A 1 81 ? 25.709 -14.541 -20.786 1.00 43.22 81 SER A CA 1
ATOM 640 C C . SER A 1 81 ? 26.437 -13.722 -21.852 1.00 43.22 81 SER A C 1
ATOM 642 O O . SER A 1 81 ? 26.456 -14.101 -23.023 1.00 43.22 81 SER A O 1
ATOM 644 N N . VAL A 1 82 ? 27.030 -12.598 -21.453 1.00 39.78 82 VAL A N 1
ATOM 645 C CA . VAL A 1 82 ? 28.089 -11.953 -22.229 1.00 39.78 82 VAL A CA 1
ATOM 646 C C . VAL A 1 82 ? 29.357 -12.733 -21.911 1.00 39.78 82 VAL A C 1
ATOM 648 O O . VAL A 1 82 ? 30.043 -12.473 -20.928 1.00 39.78 82 VAL A O 1
ATOM 651 N N . VAL A 1 83 ? 29.600 -13.772 -22.709 1.00 51.06 83 VAL A N 1
ATOM 652 C CA . VAL A 1 83 ? 30.907 -14.419 -22.786 1.00 51.06 83 VAL A CA 1
ATOM 653 C C . VAL A 1 83 ? 31.797 -13.491 -23.601 1.00 51.06 83 VAL A C 1
ATOM 655 O O . VAL A 1 83 ? 31.595 -13.295 -24.799 1.00 51.06 83 VAL A O 1
ATOM 658 N N . THR A 1 84 ? 32.738 -12.884 -22.893 1.00 39.06 84 TH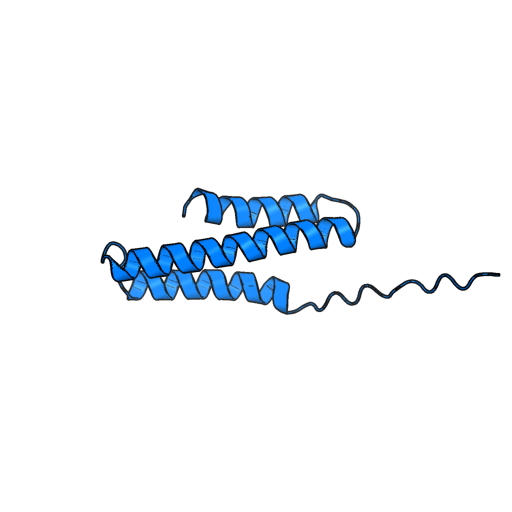R A N 1
ATOM 659 C CA . THR A 1 84 ? 33.907 -12.166 -23.389 1.00 39.06 84 THR A CA 1
ATOM 660 C C . THR A 1 84 ? 34.670 -13.050 -24.381 1.00 39.06 84 THR A C 1
ATOM 662 O O . THR A 1 84 ? 34.964 -14.206 -24.072 1.00 39.06 84 THR A O 1
ATOM 665 N N . LYS A 1 85 ? 34.957 -12.518 -25.572 1.00 38.28 85 LYS A N 1
ATOM 666 C CA . LYS A 1 85 ? 36.084 -12.977 -26.393 1.00 38.28 85 LYS A CA 1
ATOM 667 C C . LYS A 1 85 ? 37.360 -12.321 -25.894 1.00 38.28 85 LYS A C 1
ATOM 669 O O . LYS A 1 85 ? 37.260 -11.139 -25.496 1.00 38.28 85 LYS A O 1
#

pLDDT: mean 84.19, std 19.63, range [37.34, 98.38]